Protein 4C6A (pdb70)

Radius of gyration: 14.86 Å; Cα contacts (8 Å, |Δi|>4): 269; chains: 1; bounding box: 38×37×28 Å

Organism: Dictyostelium discoideum (NCBI:txid44689)

CATH classification: 3.30.70.141

InterPro domains:
  IPR001564 Nucleoside diphosphate kinase [MF_00451] (8-143)
  IPR001564 Nucleoside diphosphate kinase [PR01243] (11-33)
  IPR001564 Nucleoside diphosphate kinase [PR01243] (55-74)
  IPR001564 Nucleoside diphosphate kinase [PR01243] (75-92)
  IPR001564 Nucleoside diphosphate kinase [PR01243] (96-112)
  IPR001564 Nucleoside diphosphate kinase [PR01243] (119-138)
  IPR023005 Nucleoside diphosphate kinase, active site [PS00469] (119-127)
  IPR034907 Nucleoside diphosphate kinase-like domain [PF00334] (9-142)
  IPR034907 Nucleoside diphosphate kinase-like domain [SM00562] (8-145)
  IPR036850 Nucleoside diphosphate kinase-like domain superfamily [G3DSA:3.30.70.141] (2-155)
  IPR036850 Nucleoside diphosphate kinase-like domain superfamily [SSF54919] (8-145)

Nearest PDB structures (foldseek):
  1ncl-assembly1_A  TM=9.979E-01  e=1.974E-28  Dictyostelium discoideum
  1mn7-assembly1_A  TM=1.001E+00  e=5.447E-28  Dictyostelium discoideum
  1hhq-assembly1_A  TM=9.996E-01  e=5.782E-28  Dictyostelium discoideum
  1hlw-assembly1_A  TM=9.973E-01  e=6.917E-28  Dictyostelium discoideum
  5u2i-assembly1_B  TM=9.710E-01  e=4.089E-23  Naegleria fowleri

Sequence (151 aa):
KKKVNKERTFLAVKPDGVARGLVGEIIARYEKKGFVLVGLKQLVPTKDDLAESHYAEHKERPFFGGLVSFITSGPVVAMVFEGKGVVASARLMIGVTNPLASAPGSIRGDFGVDVGRNIIGGSDSVESSANREIALWFKPEEELLTEVKKPNPNLYE

Structure (mmCIF, N/CA/C/O backbone):
data_4C6A
#
_entry.id   4C6A
#
_cell.length_a   71.700
_cell.length_b   71.700
_cell.length_c   106.780
_cell.angle_alpha   90.00
_cell.angle_beta   90.00
_cell.angle_gamma   120.00
#
_symmetry.space_group_name_H-M   'P 63 2 2'
#
loop_
_entity.id
_entity.type
_entity.pdbx_description
1 polymer 'NUCLEOSIDE DIPHOSPHATE KINASE, CYTOSOLIC'
2 non-polymer DI(HYDROXYETHYL)ETHER
3 water water
#
loop_
_atom_site.group_PDB
_atom_site.id
_atom_site.type_symbol
_atom_site.label_atom_id
_atom_site.label_alt_id
_atom_site.label_comp_id
_atom_site.label_asym_id
_atom_site.label_entity_id
_atom_site.label_seq_id
_atom_site.pdbx_PDB_ins_code
_atom_site.Cartn_x
_atom_site.Cartn_y
_atom_site.Cartn_z
_atom_site.occupancy
_atom_site.B_iso_or_equiv
_atom_site.auth_seq_id
_atom_site.auth_comp_id
_atom_site.auth_asym_id
_atom_site.auth_atom_id
_atom_site.pdbx_PDB_model_num
ATOM 1 N N . LYS A 1 4 ? -47.450 49.024 116.600 1.00 28.29 5 LYS A N 1
ATOM 2 C CA A LYS A 1 4 ? -46.231 48.433 116.087 0.85 25.15 5 LYS A CA 1
ATOM 3 C CA B LYS A 1 4 ? -46.152 48.484 116.205 0.05 25.15 5 LYS A CA 1
ATOM 4 C CA C LYS A 1 4 ? -46.193 48.458 116.175 0.10 25.15 5 LYS A CA 1
ATOM 5 C C . LYS A 1 4 ? -45.969 46.810 116.067 1.00 20.58 5 LYS A C 1
ATOM 6 O O . LYS A 1 4 ? -46.740 45.868 116.475 1.00 17.88 5 LYS A O 1
ATOM 22 N N . VAL A 1 5 ? -44.872 46.577 115.326 1.00 16.62 6 VAL A N 1
ATOM 23 C CA . VAL A 1 5 ? -44.516 45.197 114.974 1.00 16.48 6 VAL A CA 1
ATOM 24 C C . VAL A 1 5 ? -44.352 44.312 116.219 1.00 12.54 6 VAL A C 1
ATOM 25 O O . VAL A 1 5 ? -44.758 43.153 116.210 1.00 12.29 6 VAL A O 1
ATOM 29 N N . ASN A 1 6 ? -43.818 44.887 117.288 1.00 10.14 7 ASN A N 1
ATOM 30 C CA . ASN A 1 6 ? -43.557 44.126 118.502 1.00 9.55 7 ASN A CA 1
ATOM 31 C C . ASN A 1 6 ? -44.816 43.937 119.350 1.00 9.65 7 ASN A C 1
ATOM 32 O O . ASN A 1 6 ? -44.749 43.229 120.357 1.00 10.61 7 ASN A O 1
ATOM 37 N N . LYS A 1 7 ? -45.947 44.492 118.898 1.00 8.20 8 LYS A N 1
ATOM 38 C CA . LYS A 1 7 ? -47.200 44.369 119.621 1.00 8.48 8 LYS A CA 1
ATOM 39 C C . LYS A 1 7 ? -48.160 43.390 118.976 1.00 8.32 8 LYS A C 1
ATOM 40 O O . LYS A 1 7 ? -49.309 43.291 119.403 1.00 8.13 8 LYS A O 1
ATOM 46 N N . GLU A 1 8 ? -47.679 42.596 118.003 1.00 7.71 9 GLU A N 1
ATOM 47 C CA . GLU A 1 8 ? -48.523 41.551 117.424 1.00 6.93 9 GLU A CA 1
ATOM 48 C C . GLU A 1 8 ? -48.994 40.606 118.535 1.00 6.23 9 GLU A C 1
ATOM 49 O O . GLU A 1 8 ? -48.269 40.371 119.507 1.00 6.50 9 GLU A O 1
ATOM 55 N N . ARG A 1 9 ? -50.211 40.071 118.376 1.00 5.82 10 ARG A N 1
ATOM 56 C CA . ARG A 1 9 ? -50.798 39.156 119.346 1.00 5.76 10 ARG A CA 1
ATOM 57 C C . ARG A 1 9 ? -51.320 37.924 118.662 1.00 6.12 10 ARG A C 1
ATOM 58 O O . ARG A 1 9 ? -51.758 37.956 117.508 1.00 7.15 10 ARG A O 1
ATOM 66 N N . THR A 1 10 ? -51.313 36.813 119.392 1.00 6.17 11 THR A N 1
ATOM 67 C CA . THR A 1 10 ? -51.892 35.561 118.929 1.00 5.80 11 THR A CA 1
ATOM 68 C C . THR A 1 10 ? -52.771 34.946 120.008 1.00 6.19 11 THR A C 1
ATOM 69 O O . THR A 1 10 ? -52.555 35.201 121.208 1.00 6.42 11 THR A O 1
ATOM 73 N N . PHE A 1 11 ? -53.743 34.124 119.586 1.00 5.83 12 PHE A N 1
ATOM 74 C CA . PHE A 1 11 ? -54.580 33.388 120.495 1.00 5.75 12 PHE A CA 1
ATOM 75 C C . PHE A 1 11 ? -54.093 31.936 120.549 1.00 6.40 12 PHE A C 1
ATOM 76 O O . PHE A 1 11 ? -53.942 31.279 119.495 1.00 6.97 12 PHE A O 1
ATOM 84 N N . LEU A 1 12 ? -53.933 31.422 121.751 1.00 5.92 13 LEU A N 1
ATOM 85 C CA . LEU A 1 12 ? -53.550 30.037 121.975 1.00 5.78 13 LEU A CA 1
ATOM 86 C C . LEU A 1 12 ? -54.530 29.415 122.928 1.00 7.11 13 LEU A C 1
ATOM 87 O O . LEU A 1 12 ? -54.855 30.001 123.978 1.00 8.06 13 LEU A O 1
ATOM 92 N N . ALA A 1 13 ? -54.959 28.185 122.633 1.00 7.07 14 ALA A N 1
ATOM 93 C CA . ALA A 1 13 ? -55.826 27.436 123.524 1.00 8.07 14 ALA A CA 1
ATOM 94 C C . ALA A 1 13 ? -55.188 26.120 123.902 1.00 7.20 14 ALA A C 1
ATOM 95 O O . ALA A 1 13 ? -54.891 25.307 122.998 1.00 7.97 14 ALA A O 1
ATOM 97 N N . VAL A 1 14 ? -54.934 25.901 125.194 1.00 6.57 15 VAL A N 1
ATOM 98 C CA . VAL A 1 14 ? -54.560 24.575 125.666 1.00 6.16 15 VAL A CA 1
ATOM 99 C C . VAL A 1 14 ? -55.870 23.821 125.727 1.00 6.39 15 VAL A C 1
ATOM 100 O O . VAL A 1 14 ? -56.771 24.175 126.521 1.00 6.83 15 VAL A O 1
ATOM 104 N N . LYS A 1 15 ? -56.006 22.830 124.867 1.00 6.72 16 LYS A N 1
ATOM 105 C CA . LYS A 1 15 ? -57.224 22.071 124.709 1.00 6.93 16 LYS A CA 1
ATOM 106 C C . LYS A 1 15 ? -57.464 21.117 125.865 1.00 6.83 16 LYS A C 1
ATOM 107 O O . LYS A 1 15 ? -56.602 20.926 126.713 1.00 6.35 16 LYS A O 1
ATOM 113 N N . PRO A 1 16 ? -58.656 20.496 125.941 1.00 6.59 17 PRO A N 1
ATOM 114 C CA . PRO A 1 16 ? -58.943 19.718 127.161 1.00 6.46 17 PRO A CA 1
ATOM 115 C C . PRO A 1 16 ? -57.957 18.608 127.450 1.00 6.95 17 PRO A C 1
ATOM 116 O O . PRO A 1 16 ? -57.736 18.283 128.601 1.00 6.94 17 PRO A O 1
ATOM 120 N N . ASP A 1 17 ? -57.354 18.027 126.398 1.00 6.35 18 ASP A N 1
ATOM 121 C CA . ASP A 1 17 ? -56.328 17.012 126.611 1.00 6.65 18 ASP A CA 1
ATOM 122 C C . ASP A 1 17 ? -55.080 17.607 127.232 1.00 6.78 18 ASP A C 1
ATOM 123 O O . ASP A 1 17 ? -54.508 16.998 128.146 1.00 7.82 18 ASP A O 1
ATOM 128 N N . GLY A 1 18 ? -54.647 18.788 126.781 1.00 6.27 19 GLY A N 1
ATOM 129 C CA . GLY A 1 18 ? -53.472 19.424 127.385 1.00 7.29 19 GLY A CA 1
ATOM 130 C C . GLY A 1 18 ? -53.707 19.770 128.838 1.00 6.90 19 GLY A C 1
ATOM 131 O O . GLY A 1 18 ? -52.816 19.615 129.670 1.00 7.41 19 GLY A O 1
ATOM 132 N N . VAL A 1 19 ? -54.919 20.239 129.158 1.00 6.22 20 VAL A N 1
ATOM 133 C CA . VAL A 1 19 ? -55.247 20.572 130.534 1.00 6.14 20 VAL A CA 1
ATOM 134 C C . VAL A 1 19 ? -55.291 19.298 131.381 1.00 7.27 20 VAL A C 1
ATOM 135 O O . VAL A 1 19 ? -54.703 19.243 132.473 1.00 7.53 20 VAL A O 1
ATOM 139 N N . ALA A 1 20 ? -55.984 18.251 130.893 1.00 6.76 21 ALA A N 1
ATOM 140 C CA . ALA A 1 20 ? -56.118 17.020 131.670 1.00 7.31 21 ALA A CA 1
ATOM 141 C C . ALA A 1 20 ? -54.769 16.354 131.922 1.00 8.88 21 ALA A C 1
ATOM 142 O O . ALA A 1 20 ? -54.610 15.676 132.956 1.00 9.83 21 ALA A O 1
ATOM 144 N N . ARG A 1 21 ? -53.840 16.492 130.990 1.00 7.21 22 ARG A N 1
ATOM 145 C CA . ARG A 1 21 ? -52.514 15.893 131.113 1.00 7.98 22 ARG A CA 1
ATOM 146 C C . ARG A 1 21 ? -51.579 16.761 131.960 1.00 8.68 22 ARG A C 1
ATOM 147 O O . ARG A 1 21 ? -50.413 16.373 132.112 1.00 11.10 22 ARG A O 1
ATOM 155 N N . GLY A 1 22 ? -52.030 17.887 132.486 1.00 7.00 23 GLY A N 1
ATOM 156 C CA . GLY A 1 22 ? -51.162 18.696 133.335 1.00 7.87 23 GLY A CA 1
ATOM 157 C C . GLY A 1 22 ? -50.030 19.355 132.582 1.00 8.20 23 GLY A C 1
ATOM 158 O O . GLY A 1 22 ? -48.910 19.494 133.112 1.00 9.39 23 GLY A O 1
ATOM 159 N N . LEU A 1 23 ? -50.311 19.870 131.382 1.00 6.49 24 LEU A N 1
ATOM 160 C CA . LEU A 1 23 ? -49.312 20.521 130.529 1.00 6.57 24 LEU A CA 1
ATOM 161 C C . LEU A 1 23 ? -49.442 22.030 130.478 1.00 6.08 24 LEU A C 1
ATOM 162 O O . LEU A 1 23 ? -48.700 22.680 129.719 1.00 6.90 24 LEU A O 1
ATOM 167 N N . VAL A 1 24 ? -50.376 22.618 131.259 1.00 6.15 25 VAL A N 1
ATOM 168 C CA . VAL A 1 24 ? -50.574 24.056 131.143 1.00 5.77 25 VAL A CA 1
ATOM 169 C C . VAL A 1 24 ? -49.320 24.843 131.507 1.00 5.58 25 VAL A C 1
ATOM 170 O O . VAL A 1 24 ? -48.921 25.761 130.765 1.00 6.26 25 VAL A O 1
ATOM 174 N N . GLY A 1 25 ? -48.729 24.542 132.646 1.00 5.88 26 GLY A N 1
ATOM 175 C CA . GLY A 1 25 ? -47.565 25.278 133.086 1.00 5.96 26 GLY A CA 1
ATOM 176 C C . GLY A 1 25 ? -46.390 25.099 132.153 1.00 6.21 26 GLY A C 1
ATOM 177 O O . GLY A 1 25 ? -45.679 26.065 131.827 1.00 6.45 26 GLY A O 1
ATOM 178 N N . GLU A 1 26 ? -46.132 23.867 131.714 1.00 6.29 27 GLU A N 1
ATOM 179 C CA . GLU A 1 26 ? -45.077 23.601 130.747 1.00 6.71 27 GLU A CA 1
ATOM 180 C C . GLU A 1 26 ? -45.227 24.476 129.511 1.00 6.48 27 GLU A C 1
ATOM 181 O O . GLU A 1 26 ? -44.240 25.049 129.007 1.00 6.92 27 GLU A O 1
ATOM 187 N N . ILE A 1 27 ? -46.443 24.549 129.003 1.00 5.49 28 ILE A N 1
ATOM 188 C CA . ILE A 1 27 ? -46.704 25.331 127.804 1.00 6.00 28 ILE A CA 1
ATOM 189 C C . ILE A 1 27 ? -46.507 26.819 128.054 1.00 6.33 28 ILE A C 1
ATOM 190 O O . ILE A 1 27 ? -45.824 27.500 127.272 1.00 6.56 28 ILE A O 1
ATOM 195 N N . ILE A 1 28 ? -47.114 27.344 129.114 1.00 5.62 29 ILE A N 1
ATOM 196 C CA . ILE A 1 28 ? -46.946 28.776 129.403 1.00 5.83 29 ILE A CA 1
ATOM 197 C C . ILE A 1 28 ? -45.481 29.121 129.560 1.00 6.21 29 ILE A C 1
ATOM 198 O O . ILE A 1 28 ? -45.023 30.157 129.040 1.00 6.49 29 ILE A O 1
ATOM 203 N N . ALA A 1 29 ? -44.725 28.266 130.246 1.00 5.58 30 ALA A N 1
ATOM 204 C CA . ALA A 1 29 ? -43.312 28.510 130.460 1.00 5.88 30 ALA A CA 1
ATOM 205 C C . ALA A 1 29 ? -42.538 28.574 129.157 1.00 5.99 30 ALA A C 1
ATOM 206 O O . ALA A 1 29 ? -41.623 29.386 129.011 1.00 6.22 30 ALA A O 1
ATOM 208 N N . ARG A 1 30 ? -42.887 27.739 128.174 1.00 5.51 31 ARG A N 1
ATOM 209 C CA . ARG A 1 30 ? -42.197 27.822 126.886 1.00 5.46 31 ARG A CA 1
ATOM 210 C C . ARG A 1 30 ? -42.374 29.201 126.266 1.00 5.68 31 ARG A C 1
ATOM 211 O O . ARG A 1 30 ? -41.431 29.765 125.713 1.00 6.12 31 ARG A O 1
ATOM 219 N N . TYR A 1 31 ? -43.605 29.720 126.301 1.00 5.95 32 TYR A N 1
ATOM 220 C CA . TYR A 1 31 ? -43.859 31.037 125.713 1.00 5.98 32 TYR A CA 1
ATOM 221 C C . TYR A 1 31 ? -43.246 32.173 126.512 1.00 6.61 32 TYR A C 1
ATOM 222 O O . TYR A 1 31 ? -42.749 33.142 125.925 1.00 6.50 32 TYR A O 1
ATOM 231 N N . GLU A 1 32 ? -43.227 32.043 127.861 1.00 5.97 33 GLU A N 1
ATOM 232 C CA . GLU A 1 32 ? -42.558 33.054 128.670 1.00 6.28 33 GLU A CA 1
ATOM 233 C C . GLU A 1 32 ? -41.048 33.061 128.401 1.00 6.21 33 GLU A C 1
ATOM 234 O O . GLU A 1 32 ? -40.428 34.134 128.286 1.00 6.26 33 GLU A O 1
ATOM 240 N N . LYS A 1 33 ? -40.432 31.887 128.323 1.00 6.01 34 LYS A N 1
ATOM 241 C CA . LYS A 1 33 ? -38.981 31.799 128.120 1.00 6.20 34 LYS A CA 1
ATOM 242 C C . LYS A 1 33 ? -38.580 32.378 126.776 1.00 6.42 34 LYS A C 1
ATOM 243 O O . LYS A 1 33 ? -37.492 32.937 126.654 1.00 6.83 34 LYS A O 1
ATOM 249 N N . LYS A 1 34 ? -39.451 32.245 125.788 1.00 5.69 35 LYS A N 1
ATOM 250 C CA . LYS A 1 34 ? -39.215 32.767 124.443 1.00 5.75 35 LYS A CA 1
ATOM 251 C C . LYS A 1 34 ? -39.181 34.287 124.420 1.00 6.48 35 LYS A C 1
ATOM 252 O O . LYS A 1 34 ? -38.579 34.868 123.507 1.00 7.56 35 LYS A O 1
ATOM 258 N N . GLY A 1 35 ? -39.847 34.925 125.377 1.00 6.28 36 GLY A N 1
ATOM 259 C CA . GLY A 1 35 ? -39.914 36.369 125.411 1.00 6.76 36 GLY A CA 1
ATOM 260 C C . GLY A 1 35 ? -41.273 36.931 125.064 1.00 8.05 36 GLY A C 1
ATOM 261 O O . GLY A 1 35 ? -41.443 38.161 125.065 1.00 9.68 36 GLY A O 1
ATOM 262 N N . PHE A 1 36 ? -42.264 36.076 124.817 1.00 6.61 37 PHE A N 1
ATOM 263 C CA . PHE A 1 36 ? -43.616 36.564 124.555 1.00 6.64 37 PHE A CA 1
ATOM 264 C C . PHE A 1 36 ? -44.302 36.882 125.884 1.00 7.68 37 PHE A C 1
ATOM 265 O O . PHE A 1 36 ? -44.038 36.251 126.918 1.00 7.65 37 PHE A O 1
ATOM 273 N N . VAL A 1 37 ? -45.155 37.901 125.865 1.00 7.30 38 VAL A N 1
ATOM 274 C CA . VAL A 1 37 ? -45.801 38.390 127.076 1.00 7.06 38 VAL A CA 1
ATOM 275 C C . VAL A 1 37 ? -47.264 37.979 127.130 1.00 7.30 38 VAL A C 1
ATOM 276 O O . VAL A 1 37 ? -47.990 38.161 126.147 1.00 6.40 38 VAL A O 1
ATOM 280 N N . LEU A 1 38 ? -47.699 37.438 128.261 1.00 6.82 39 LEU A N 1
ATOM 281 C CA . LEU A 1 38 ? -49.075 37.067 128.428 1.00 6.78 39 LEU A CA 1
ATOM 282 C C . LEU A 1 38 ? -49.929 38.296 128.592 1.00 6.55 39 LEU A C 1
ATOM 283 O O . LEU A 1 38 ? -49.704 39.103 129.52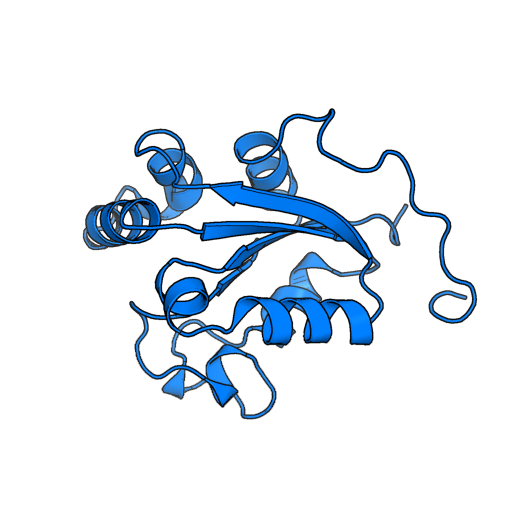9 1.00 7.09 39 LEU A O 1
ATOM 288 N N . VAL A 1 39 ? -50.882 38.494 127.685 1.00 6.25 40 VAL A N 1
ATOM 289 C CA . VAL A 1 39 ? -51.764 39.655 127.796 1.00 6.49 40 VAL A CA 1
ATOM 290 C C . VAL A 1 39 ? -53.211 39.269 128.080 1.00 6.47 40 VAL A C 1
ATOM 291 O O . VAL A 1 39 ? -54.031 40.149 128.358 1.00 7.66 40 VAL A O 1
ATOM 295 N N . GLY A 1 40 ? -53.527 37.986 128.099 1.00 6.23 41 GLY A N 1
ATOM 296 C CA . GLY A 1 40 ? -54.846 37.505 128.489 1.00 6.37 41 GLY A CA 1
ATOM 297 C C . GLY A 1 40 ? -54.709 36.064 128.902 1.00 6.59 41 GLY A C 1
ATOM 298 O O . GLY A 1 40 ? -53.931 35.313 128.298 1.00 6.21 41 GLY A O 1
ATOM 299 N N . LEU A 1 41 ? -55.439 35.677 129.952 1.00 6.01 42 LEU A N 1
ATOM 300 C CA . LEU A 1 41 ? -55.377 34.288 130.405 1.00 6.63 42 LEU A CA 1
ATOM 301 C C . LEU A 1 41 ? -56.607 33.955 131.179 1.00 6.92 42 LEU A C 1
ATOM 302 O O . LEU A 1 41 ? -56.985 34.685 132.107 1.00 7.52 42 LEU A O 1
ATOM 307 N N . LYS A 1 42 ? -57.218 32.784 130.892 1.00 6.71 43 LYS A N 1
ATOM 308 C CA . LYS A 1 42 ? -58.305 32.284 131.729 1.00 7.05 43 LYS A CA 1
ATOM 309 C C . LYS A 1 42 ? -58.542 30.824 131.484 1.00 7.00 43 LYS A C 1
ATOM 310 O O . LYS A 1 42 ? -58.238 30.318 130.392 1.00 9.13 43 LYS A O 1
ATOM 316 N N . GLN A 1 43 ? -59.080 30.122 132.465 1.00 6.75 44 GLN A N 1
ATOM 317 C CA . GLN A 1 43 ? -59.589 28.781 132.265 1.00 6.34 44 GLN A CA 1
ATOM 318 C C . GLN A 1 43 ? -61.104 28.884 132.158 1.00 6.57 44 GLN A C 1
ATOM 319 O O . GLN A 1 43 ? -61.733 29.599 132.931 1.00 6.90 44 GLN A O 1
ATOM 325 N N . LEU A 1 44 ? -61.694 28.142 131.226 1.00 6.53 45 LEU A N 1
ATOM 326 C CA . LEU A 1 44 ? -63.152 28.097 131.057 1.00 7.36 45 LEU A CA 1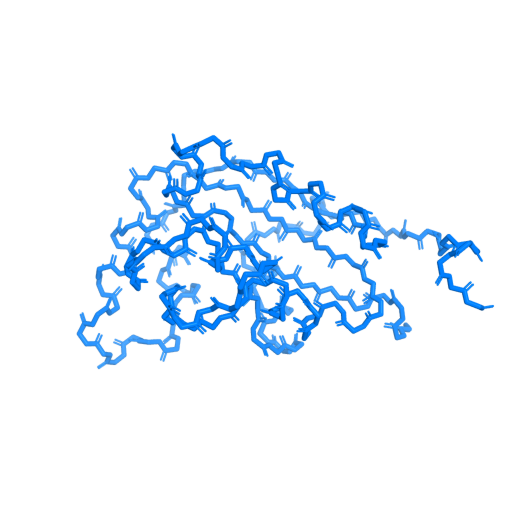
ATOM 327 C C . LEU A 1 44 ? -63.522 26.789 130.417 1.00 7.06 45 LEU A C 1
ATOM 328 O O . LEU A 1 44 ? -62.655 26.104 129.848 1.00 8.34 45 LEU A O 1
ATOM 333 N N . VAL A 1 45 ? -64.809 26.465 130.414 1.00 7.61 46 VAL A N 1
ATOM 334 C CA . VAL A 1 45 ? -65.344 25.360 129.632 1.00 7.39 46 VAL A CA 1
ATOM 335 C C . VAL A 1 45 ? -66.074 26.027 128.475 1.00 8.48 46 VAL A C 1
ATOM 336 O O . VAL A 1 45 ? -67.129 26.628 128.705 1.00 8.77 46 VAL A O 1
ATOM 340 N N . PRO A 1 46 ? -65.526 25.990 127.255 1.00 7.75 47 PRO A N 1
ATOM 341 C CA . PRO A 1 46 ? -66.171 26.710 126.148 1.00 7.88 47 PRO A CA 1
ATOM 342 C C . PRO A 1 46 ? -67.584 26.243 125.870 1.00 8.51 47 PRO A C 1
ATOM 343 O O . PRO A 1 46 ? -67.892 25.066 125.991 1.00 7.89 47 PRO A O 1
ATOM 347 N N . THR A 1 47 ? -68.420 27.175 125.435 1.00 8.12 48 THR A N 1
ATOM 348 C CA . THR A 1 47 ? -69.772 26.864 125.000 1.00 7.86 48 THR A CA 1
ATOM 349 C C . THR A 1 47 ? -69.717 26.374 123.567 1.00 8.49 48 THR A C 1
ATOM 350 O O . THR A 1 47 ? -68.782 26.678 122.797 1.00 9.37 48 THR A O 1
ATOM 354 N N . LYS A 1 48 ? -70.783 25.665 123.171 1.00 8.87 49 LYS A N 1
ATOM 355 C CA . LYS A 1 48 ? -70.889 25.165 121.817 1.00 9.09 49 LYS A CA 1
ATOM 356 C C . LYS A 1 48 ? -70.884 26.313 120.808 1.00 10.33 49 LYS A C 1
ATOM 357 O O . LYS A 1 48 ? -70.226 26.201 119.765 1.00 10.24 49 LYS A O 1
ATOM 363 N N . ASP A 1 49 ? -71.590 27.356 121.165 1.00 10.19 50 ASP A N 1
ATOM 364 C CA A ASP A 1 49 ? -71.589 28.605 120.270 0.70 11.77 50 ASP A CA 1
ATOM 365 C CA B ASP A 1 49 ? -71.570 28.539 120.333 0.30 11.77 50 ASP A CA 1
ATOM 366 C C . ASP A 1 49 ? -70.124 29.233 119.928 1.00 11.51 50 ASP A C 1
ATOM 367 O O . ASP A 1 49 ? -69.662 29.442 118.789 1.00 11.78 50 ASP A O 1
ATOM 376 N N . LEU A 1 50 ? -69.403 29.304 121.080 1.00 9.40 51 LEU A N 1
ATOM 377 C CA . LEU A 1 50 ? -68.044 29.795 120.944 1.00 9.10 51 LEU A CA 1
ATOM 378 C C . LEU A 1 50 ? -67.218 28.802 120.100 1.00 8.65 51 LEU A C 1
ATOM 379 O O . LEU A 1 50 ? -66.481 29.220 119.199 1.00 9.17 51 LEU A O 1
ATOM 384 N N . ALA A 1 51 ? -67.305 27.502 120.413 1.00 7.69 52 ALA A N 1
ATOM 385 C CA . ALA A 1 51 ? -66.515 26.494 119.731 1.00 7.84 52 ALA A CA 1
ATOM 386 C C . ALA A 1 51 ? -66.801 26.458 118.237 1.00 8.49 52 ALA A C 1
ATOM 387 O O . ALA A 1 51 ? -65.869 26.305 117.419 1.00 9.01 52 ALA A O 1
ATOM 389 N N . GLU A 1 52 ? -68.093 26.564 117.872 1.00 8.38 53 GLU A N 1
ATOM 390 C CA . GLU A 1 52 ? -68.460 26.545 116.470 1.00 8.93 53 GLU A CA 1
ATOM 391 C C . GLU A 1 52 ? -67.899 27.729 115.729 1.00 9.75 53 GLU A C 1
ATOM 392 O O . GLU A 1 52 ? -67.466 27.587 114.584 1.00 10.41 53 GLU A O 1
ATOM 398 N N . SER A 1 53 ? -67.906 28.902 116.362 1.00 8.92 54 SER A N 1
ATOM 399 C CA . SER A 1 53 ? -67.297 30.068 115.736 1.00 9.03 54 SER A CA 1
ATOM 400 C C . SER A 1 53 ? -65.766 29.928 115.660 1.00 9.69 54 SER A C 1
ATOM 401 O O . SER A 1 53 ? -65.161 30.251 114.625 1.00 9.53 54 SER A O 1
ATOM 404 N N . HIS A 1 54 ? -65.149 29.400 116.713 1.00 8.26 55 HIS A N 1
ATOM 405 C CA . HIS A 1 54 ? -63.714 29.214 116.724 1.00 8.07 55 HIS A CA 1
ATOM 406 C C . HIS A 1 54 ? -63.290 28.350 115.543 1.00 9.65 55 HIS A C 1
ATOM 407 O O . HIS A 1 54 ? -62.296 28.653 114.861 1.00 9.56 55 HIS A O 1
ATOM 414 N N . TYR A 1 55 ? -64.002 27.247 115.324 1.00 8.71 56 TYR A N 1
ATOM 415 C CA . TYR A 1 55 ? -63.635 26.293 114.287 1.00 7.86 56 TYR A CA 1
ATOM 416 C C . TYR A 1 55 ? -64.366 26.492 112.961 1.00 8.73 56 TYR A C 1
ATOM 417 O O . TYR A 1 55 ? -64.397 25.581 112.132 1.00 9.38 56 TYR A O 1
ATOM 426 N N . ALA A 1 56 ? -64.913 27.693 112.729 1.00 9.20 57 ALA A N 1
ATOM 427 C CA . ALA A 1 56 ? -65.701 27.960 111.522 1.00 10.53 57 ALA A CA 1
ATOM 428 C C . ALA A 1 56 ? -65.048 27.579 110.213 1.00 11.70 57 ALA A C 1
ATOM 429 O O . ALA A 1 56 ? -65.765 27.150 109.287 1.00 11.00 57 ALA A O 1
ATOM 431 N N . GLU A 1 57 ? -63.736 27.668 110.102 1.00 11.02 58 GLU A N 1
ATOM 432 C CA . GLU A 1 57 ? -63.063 27.293 108.847 1.00 12.09 58 GLU A CA 1
ATOM 433 C C . GLU A 1 57 ? -63.286 25.846 108.454 1.00 14.28 58 GLU A C 1
ATOM 434 O O . GLU A 1 57 ? -63.156 25.533 107.271 1.00 12.63 58 GLU A O 1
ATOM 440 N N . HIS A 1 58 ? -63.614 24.966 109.403 1.00 10.94 59 HIS A N 1
ATOM 441 C CA . HIS A 1 58 ? -63.772 23.550 109.136 1.00 10.94 59 HIS A CA 1
ATOM 442 C C . HIS A 1 58 ? -65.220 23.154 109.035 1.00 10.75 59 HIS A C 1
ATOM 443 O O . HIS A 1 58 ? -65.505 21.965 108.949 1.00 11.49 59 HIS A O 1
ATOM 450 N N . LYS A 1 59 ? -66.163 24.122 109.069 1.00 9.62 60 LYS A N 1
ATOM 451 C CA . LYS A 1 59 ? -67.563 23.777 109.264 1.00 10.56 60 LYS A CA 1
ATOM 452 C C . LYS A 1 59 ? -68.173 22.935 108.153 1.00 11.29 60 LYS A C 1
ATOM 453 O O . LYS A 1 59 ? -69.212 22.305 108.364 1.00 12.75 60 LYS A O 1
ATOM 459 N N . GLU A 1 60 ? -67.583 22.939 106.950 1.00 10.40 61 GLU A N 1
ATOM 460 C CA . GLU A 1 60 ? -68.096 22.119 105.853 1.00 11.06 61 GLU A CA 1
ATOM 461 C C . GLU A 1 60 ? -67.563 20.697 105.875 1.00 13.90 61 GLU A C 1
ATOM 462 O O . GLU A 1 60 ? -67.949 19.903 105.025 1.00 14.83 61 GLU A O 1
ATOM 468 N N . ARG A 1 61 ? -66.662 20.373 106.811 1.00 12.75 62 ARG A N 1
ATOM 469 C CA . ARG A 1 61 ? -66.034 19.063 106.848 1.00 12.46 62 ARG A CA 1
ATOM 470 C C . ARG A 1 61 ? -66.595 18.181 107.938 1.00 15.41 62 ARG A C 1
ATOM 471 O O . ARG A 1 61 ? -66.920 18.686 109.015 1.00 14.28 62 ARG A O 1
ATOM 479 N N . PRO A 1 62 ? -66.621 16.851 107.735 1.00 15.06 63 PRO A N 1
ATOM 480 C CA . PRO A 1 62 ? -67.189 15.962 108.763 1.00 15.60 63 PRO A CA 1
ATOM 481 C C . PRO A 1 62 ? -66.499 16.004 110.113 1.00 19.13 63 PRO A C 1
ATOM 482 O O . PRO A 1 62 ? -67.194 15.790 111.107 1.00 22.90 63 PRO A O 1
ATOM 486 N N . PHE A 1 63 ? -65.203 16.317 110.170 1.00 14.64 64 PHE A N 1
ATOM 487 C CA . PHE A 1 63 ? -64.508 16.326 111.459 1.00 14.97 64 PHE A CA 1
ATOM 488 C C . PHE A 1 63 ? -64.833 17.547 112.328 1.00 16.22 64 PHE A C 1
ATOM 489 O O . PHE A 1 63 ? -64.413 17.590 113.502 1.00 14.47 64 PHE A O 1
ATOM 497 N N . PHE A 1 64 ? -65.554 18.552 111.783 1.00 13.81 65 PHE A N 1
ATOM 498 C CA . PHE A 1 64 ? -65.923 19.742 112.545 1.00 12.23 65 PHE A CA 1
ATOM 499 C C . PHE A 1 64 ? -66.673 19.374 113.832 1.00 13.09 65 PHE A C 1
ATOM 500 O O . PHE A 1 64 ? -66.350 19.916 114.892 1.00 10.67 65 PHE A O 1
ATOM 508 N N . GLY A 1 65 ? -67.671 18.506 113.746 1.00 12.58 66 GLY A N 1
ATOM 509 C CA . GLY A 1 65 ? -68.485 18.138 114.894 1.00 13.17 66 GLY A CA 1
ATOM 510 C C . GLY A 1 65 ? -67.659 17.587 116.046 1.00 12.67 66 GLY A C 1
ATOM 511 O O . GLY A 1 65 ? -67.903 17.937 117.206 1.00 11.52 66 GLY A O 1
ATOM 512 N N . GLY A 1 66 ? -66.656 16.784 115.718 1.00 12.45 67 GLY A N 1
ATOM 513 C CA . GLY A 1 66 ? -65.761 16.194 116.709 1.00 11.92 67 GLY A CA 1
ATOM 514 C C . GLY A 1 66 ? -64.868 17.243 117.340 1.00 13.85 67 GLY A C 1
ATOM 515 O O . GLY A 1 66 ? -64.616 17.191 118.552 1.00 12.43 67 GLY A O 1
ATOM 516 N N . LEU A 1 67 ? -64.371 18.210 116.559 1.00 11.48 68 LEU A N 1
ATOM 517 C CA . LEU A 1 67 ? -63.546 19.286 117.129 1.00 10.87 68 LEU A CA 1
ATOM 518 C C . LEU A 1 67 ? -64.354 20.076 118.141 1.00 11.12 68 LEU A C 1
ATOM 519 O O . LEU A 1 67 ? -63.837 20.399 119.218 1.00 9.74 68 LEU A O 1
ATOM 524 N N . VAL A 1 68 ? -65.595 20.416 117.773 1.00 9.37 69 VAL A N 1
ATOM 525 C CA . VAL A 1 68 ? -66.475 21.163 118.641 1.00 9.12 69 VAL A CA 1
ATOM 526 C C . VAL A 1 68 ? -66.833 20.370 119.896 1.00 10.40 69 VAL A C 1
ATOM 527 O O . VAL A 1 68 ? -66.787 20.920 121.013 1.00 9.77 69 VAL A O 1
ATOM 531 N N . SER A 1 69 ? -67.201 19.096 119.742 1.00 9.24 70 SER A N 1
ATOM 532 C CA . SER A 1 69 ? -67.534 18.282 120.899 1.00 9.72 70 SER A CA 1
ATOM 533 C C . SER A 1 69 ? -66.324 18.180 121.813 1.00 9.75 70 SER A C 1
ATOM 534 O O . SER A 1 69 ? -66.483 18.267 123.043 1.00 10.30 70 SER A O 1
ATOM 537 N N . PHE A 1 70 ? -65.136 17.989 121.246 1.00 9.39 71 PHE A N 1
ATOM 538 C CA . PHE A 1 70 ? -63.982 17.821 122.105 1.00 8.88 71 PHE A CA 1
ATOM 539 C C . PHE A 1 70 ? -63.597 19.082 122.863 1.00 9.30 71 PHE A C 1
ATOM 540 O O . PHE A 1 70 ? -63.340 19.025 124.071 1.00 9.44 71 PHE A O 1
ATOM 548 N N . ILE A 1 71 ? -63.578 20.243 122.200 1.00 8.78 72 ILE A N 1
ATOM 549 C CA . ILE A 1 71 ? -63.153 21.458 122.883 1.00 8.23 72 ILE A CA 1
ATOM 550 C C . ILE A 1 71 ? -64.136 21.889 123.954 1.00 9.33 72 ILE A C 1
ATOM 551 O O . ILE A 1 71 ? -63.735 22.594 124.891 1.00 9.98 72 ILE A O 1
ATOM 556 N N . THR A 1 72 ? -65.401 21.453 123.855 1.00 8.69 73 THR A N 1
ATOM 557 C CA . THR A 1 72 ? -66.393 21.763 124.873 1.00 9.22 73 THR A CA 1
ATOM 558 C C . THR A 1 72 ? -66.520 20.661 125.925 1.00 10.37 73 THR A C 1
ATOM 559 O O . THR A 1 72 ? -67.357 20.799 126.821 1.00 12.24 73 THR A O 1
ATOM 563 N N . SER A 1 73 ? -65.683 19.628 125.866 1.00 9.91 74 SER A N 1
ATOM 564 C CA . SER A 1 73 ? -65.811 18.471 126.753 1.00 10.24 74 SER A CA 1
ATOM 565 C C . SER A 1 73 ? -65.144 18.639 128.115 1.00 11.28 74 SER A C 1
ATOM 566 O O . SER A 1 73 ? -65.310 17.778 128.993 1.00 12.46 74 SER A O 1
ATOM 569 N N . GLY A 1 74 ? -64.397 19.717 128.319 1.00 9.34 75 GLY A N 1
ATOM 570 C CA . GLY A 1 74 ? -63.737 19.945 129.600 1.00 8.76 75 GLY A CA 1
ATOM 571 C C . GLY A 1 74 ? -63.056 21.293 129.574 1.00 8.26 75 GLY A C 1
ATOM 572 O O . GLY A 1 74 ? -63.186 22.032 128.593 1.00 8.55 75 GLY A O 1
ATOM 573 N N . PRO A 1 75 ? -62.319 21.589 130.643 1.00 7.53 76 PRO A N 1
ATOM 574 C C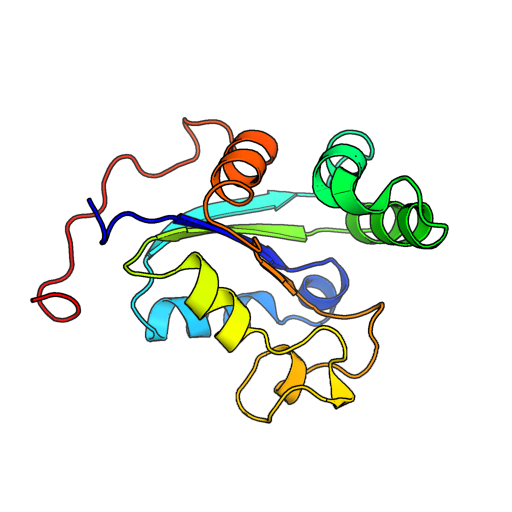A . PRO A 1 75 ? -61.667 22.899 130.741 1.00 7.66 76 PRO A CA 1
ATOM 575 C C . PRO A 1 75 ? -60.605 23.105 129.673 1.00 7.12 76 PRO A C 1
ATOM 576 O O . PRO A 1 75 ? -59.858 22.174 129.312 1.00 7.53 76 PRO A O 1
ATOM 580 N N . VAL A 1 76 ? -60.506 24.337 129.236 1.00 6.89 77 VAL A N 1
ATOM 581 C CA . VAL A 1 76 ? -59.530 24.844 128.302 1.00 6.68 77 VAL A CA 1
ATOM 582 C C . VAL A 1 76 ? -58.835 26.010 128.963 1.00 6.76 77 VAL A C 1
ATOM 583 O O . VAL A 1 76 ? -59.483 26.805 129.673 1.00 7.17 77 VAL A O 1
ATOM 587 N N . VAL A 1 77 ? -57.540 26.169 128.688 1.00 6.00 78 VAL A N 1
ATOM 588 C CA . VAL A 1 77 ? -56.832 27.375 129.131 1.00 6.08 78 VAL A CA 1
ATOM 589 C C . VAL A 1 77 ? -56.617 28.246 127.905 1.00 7.09 78 VAL A C 1
ATOM 590 O O . VAL A 1 77 ? -55.875 27.864 126.983 1.00 7.28 78 VAL A O 1
ATOM 594 N N . ALA A 1 78 ? -57.319 29.377 127.868 1.00 6.23 79 ALA A N 1
ATOM 595 C CA . ALA A 1 78 ? -57.300 30.342 126.769 1.00 6.07 79 ALA A CA 1
ATOM 596 C C . ALA A 1 78 ? -56.253 31.410 127.090 1.00 6.19 79 ALA A C 1
ATOM 597 O O . ALA A 1 78 ? -56.200 31.922 128.224 1.00 6.33 79 ALA A O 1
ATOM 5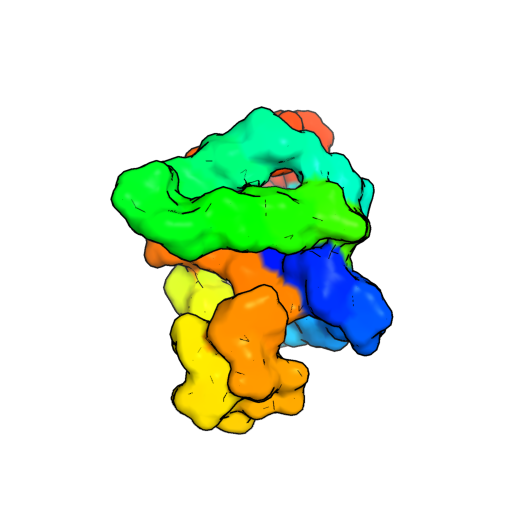99 N N . MET A 1 79 ? -55.428 31.762 126.105 1.00 5.58 80 MET A N 1
ATOM 600 C CA . MET A 1 79 ? -54.308 32.675 126.332 1.00 6.18 80 MET A CA 1
ATOM 601 C C . MET A 1 79 ? -54.091 33.592 125.160 1.00 6.29 80 MET A C 1
ATOM 602 O O . MET A 1 79 ? -54.346 33.214 124.011 1.00 7.14 80 MET A O 1
ATOM 607 N N . VAL A 1 80 ? -53.613 34.791 125.442 1.00 5.52 81 VAL A N 1
ATOM 608 C CA . VAL A 1 80 ? -53.182 35.706 124.378 1.00 4.94 81 VAL A CA 1
ATOM 609 C C . VAL A 1 80 ? -51.759 36.063 124.695 1.00 6.55 81 VAL A C 1
ATOM 610 O O . VAL A 1 80 ? -51.471 36.524 125.824 1.00 6.38 81 VAL A O 1
ATOM 614 N N . PHE A 1 81 ? -50.862 35.898 123.712 1.00 5.74 82 PHE A N 1
ATOM 615 C CA . PHE A 1 81 ? -49.454 36.266 123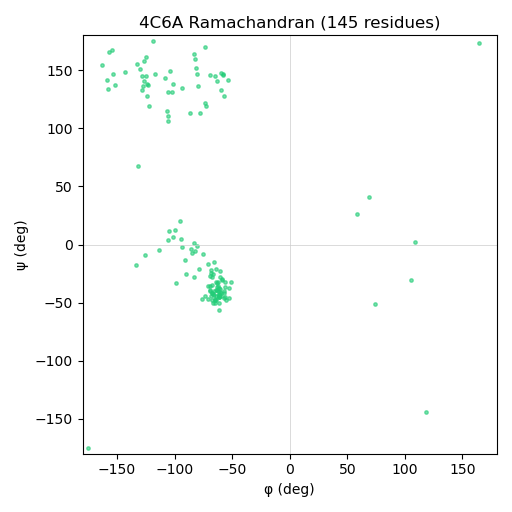.874 1.00 6.20 82 PHE A CA 1
ATOM 616 C C . PHE A 1 81 ? -49.099 37.374 122.899 1.00 6.52 82 PHE A C 1
ATOM 617 O O . PHE A 1 81 ? -49.617 37.386 121.768 1.00 6.93 82 PHE A O 1
ATOM 625 N N . GLU A 1 82 ? -48.190 38.260 123.311 1.00 6.30 83 GLU A N 1
ATOM 626 C CA . GLU A 1 82 ? -47.796 39.389 122.506 1.00 5.84 83 GLU A CA 1
ATOM 627 C C . GLU A 1 82 ? -46.295 39.423 122.270 1.00 5.79 83 GLU A C 1
ATOM 628 O O . GLU A 1 82 ? -45.498 39.177 123.187 1.00 6.62 83 GLU A O 1
ATOM 634 N N . GLY A 1 83 ? -45.924 39.744 121.061 1.00 6.03 84 GLY A N 1
ATOM 635 C CA . GLY A 1 83 ? -44.538 39.993 120.708 1.00 6.81 84 GLY A CA 1
ATOM 636 C C . GLY A 1 83 ? -44.310 39.965 119.221 1.00 6.11 84 GLY A C 1
ATOM 637 O O . GLY A 1 83 ? -45.206 39.641 118.442 1.00 6.63 84 GLY A O 1
ATOM 638 N N . LYS A 1 84 ? -43.098 40.318 118.812 1.00 6.78 85 LYS A N 1
ATOM 639 C CA . LYS A 1 84 ? -42.739 40.335 117.406 1.00 6.52 85 LYS A CA 1
ATOM 640 C C . LYS A 1 84 ? -42.956 38.948 116.782 1.00 6.41 85 LYS A C 1
ATOM 641 O O . LYS A 1 84 ? -42.454 37.940 117.287 1.00 7.02 85 LYS A O 1
ATOM 647 N N . GLY A 1 85 ? -43.694 38.900 115.679 1.00 6.12 86 GLY A N 1
ATOM 648 C CA . GLY A 1 85 ? -43.889 37.666 114.931 1.00 6.58 86 GLY A CA 1
ATOM 649 C C . GLY A 1 85 ? -44.505 36.557 115.749 1.00 6.87 86 GLY A C 1
ATOM 650 O O . GLY A 1 85 ? -44.326 35.390 115.411 1.00 6.84 86 GLY A O 1
ATOM 651 N N . VAL A 1 86 ? -45.269 36.887 116.795 1.00 6.13 87 VAL A N 1
ATOM 652 C CA . VAL A 1 86 ? -45.780 35.862 117.693 1.00 5.69 87 VAL A CA 1
ATOM 653 C C . VAL A 1 86 ? -46.718 34.887 117.003 1.00 6.04 87 VAL A C 1
ATOM 654 O O . VAL A 1 86 ? -46.753 33.711 117.393 1.00 6.54 87 VAL A O 1
ATOM 658 N N . VAL A 1 87 ? -47.499 35.313 116.006 1.00 5.69 88 VAL A N 1
ATOM 659 C CA . VAL A 1 87 ? -48.424 34.356 115.395 1.00 6.19 88 VAL A CA 1
ATOM 660 C C . VAL A 1 87 ? -47.663 33.196 114.760 1.00 6.54 88 VAL A C 1
ATOM 661 O O . VAL A 1 87 ? -47.920 32.021 115.069 1.00 7.00 88 VAL A O 1
ATOM 665 N N . ALA A 1 88 ? -46.737 33.493 113.840 1.00 6.25 89 ALA A N 1
ATOM 666 C CA . ALA A 1 88 ? -46.027 32.423 113.146 1.00 6.73 89 ALA A CA 1
ATOM 667 C C . ALA A 1 88 ? -45.084 31.676 114.104 1.00 6.56 89 ALA A C 1
ATOM 668 O O . ALA A 1 88 ? -44.926 30.451 114.012 1.00 7.00 89 ALA A O 1
ATOM 670 N N . SER A 1 89 ? -44.484 32.388 115.046 1.00 6.25 90 SER A N 1
ATOM 671 C CA . SER A 1 89 ? -43.542 31.759 115.980 1.00 5.71 90 SER A CA 1
ATOM 672 C C . SER A 1 89 ? -44.246 30.808 116.895 1.00 5.78 90 SER A C 1
ATOM 673 O O . SER A 1 89 ? -43.771 29.696 117.118 1.00 6.40 90 SER A O 1
ATOM 676 N N . ALA A 1 90 ? -45.418 31.195 117.394 1.00 6.00 91 ALA A N 1
ATOM 677 C CA . ALA A 1 90 ? -46.142 30.306 118.295 1.00 6.17 91 ALA A CA 1
ATOM 678 C C . ALA A 1 90 ? -46.520 29.018 117.578 1.00 6.90 91 ALA A C 1
ATOM 679 O O . ALA A 1 90 ? -46.541 27.959 118.211 1.00 7.32 91 ALA A O 1
ATOM 681 N N . ARG A 1 91 ? -46.852 29.089 116.289 1.00 7.03 92 ARG A N 1
ATOM 682 C CA . ARG A 1 91 ? -47.173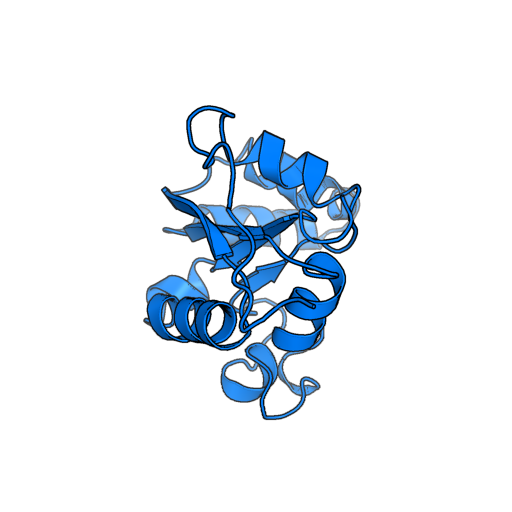 27.881 115.520 1.00 7.11 92 ARG A CA 1
ATOM 683 C C . ARG A 1 91 ? -45.935 26.994 115.367 1.00 7.22 92 ARG A C 1
ATOM 684 O O . ARG A 1 91 ? -46.028 25.754 115.462 1.00 7.28 92 ARG A O 1
ATOM 692 N N . LEU A 1 92 ? -44.785 27.600 115.090 1.00 6.51 93 LEU A N 1
ATOM 693 C CA . LEU A 1 92 ? -43.547 26.850 114.993 1.00 6.66 93 LEU A CA 1
ATOM 694 C C . LEU A 1 92 ? -43.246 26.148 116.317 1.00 6.84 93 LEU A C 1
ATOM 695 O O . LEU A 1 92 ? -42.810 24.981 116.345 1.00 7.85 93 LEU A O 1
ATOM 700 N N . MET A 1 93 ? -43.534 26.821 117.431 1.00 5.68 94 MET A N 1
ATOM 701 C CA . MET A 1 93 ? -43.301 26.236 118.743 1.00 5.43 94 MET A CA 1
ATOM 702 C C . MET A 1 93 ? -44.227 25.059 119.027 1.00 6.36 94 MET A C 1
ATOM 703 O O . MET A 1 93 ? -43.871 24.185 119.837 1.00 7.07 94 MET A O 1
ATOM 708 N N . ILE A 1 94 ? -45.415 25.051 118.427 1.00 6.45 95 ILE A N 1
ATOM 709 C CA . ILE A 1 94 ? -46.395 23.968 118.587 1.00 6.22 95 ILE A CA 1
ATOM 710 C C . ILE A 1 94 ? -45.981 22.754 117.778 1.00 7.05 95 ILE A C 1
ATOM 711 O O . ILE A 1 94 ? -46.101 21.625 118.277 1.00 6.61 95 ILE A O 1
ATOM 716 N N . GLY A 1 95 ? -45.600 22.956 116.529 1.00 6.25 96 GLY A N 1
ATOM 717 C CA . GLY A 1 95 ? -45.281 21.861 115.630 1.00 6.85 96 GLY A CA 1
ATOM 718 C C . GLY A 1 95 ? -46.191 21.840 114.435 1.00 8.58 96 GLY A C 1
ATOM 719 O O . GLY A 1 95 ? -46.504 22.916 113.908 1.00 11.53 96 GLY A O 1
ATOM 720 N N . VAL A 1 96 ? -46.572 20.674 113.919 1.00 6.99 97 VAL A N 1
ATOM 721 C CA . VAL A 1 96 ? -47.421 20.539 112.740 1.00 7.02 97 VAL A CA 1
ATOM 722 C C . VAL A 1 96 ? -48.687 19.808 113.132 1.00 6.97 97 VAL A C 1
ATOM 723 O O . VAL A 1 96 ? -48.816 19.308 114.241 1.00 7.44 97 VAL A O 1
ATOM 727 N N . THR A 1 97 ? -49.629 19.678 112.183 1.00 7.73 98 THR A N 1
ATOM 728 C CA . THR A 1 97 ? -50.926 19.097 112.465 1.00 8.46 98 THR A CA 1
ATOM 729 C C . THR A 1 97 ? -50.791 17.700 113.060 1.00 8.02 98 THR A C 1
ATOM 730 O O . THR A 1 97 ? -51.510 17.364 113.998 1.00 9.26 98 THR A O 1
ATOM 734 N N . ASN A 1 98 ? -49.918 16.871 112.485 1.00 7.37 99 ASN A N 1
ATOM 735 C CA . ASN A 1 98 ? -49.713 15.514 112.979 1.00 6.94 99 ASN A CA 1
ATOM 736 C C . ASN A 1 98 ? -48.652 15.572 114.089 1.00 7.12 99 ASN A C 1
ATOM 737 O O . ASN A 1 98 ? -47.480 15.827 113.798 1.00 6.23 99 ASN A O 1
ATOM 742 N N . PRO A 1 99 ? -48.981 15.287 115.357 1.00 6.64 100 PRO A N 1
ATOM 743 C CA . PRO A 1 99 ? -47.947 15.302 116.414 1.00 6.16 100 PRO A CA 1
ATOM 744 C C . PRO A 1 99 ? -46.805 14.324 116.138 1.00 5.86 100 PRO A C 1
ATOM 745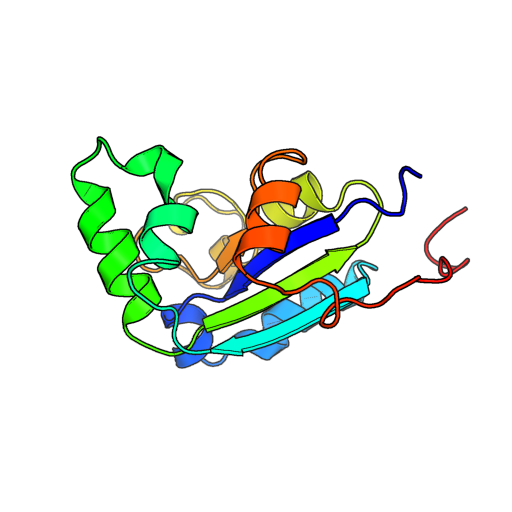 O O . PRO A 1 99 ? -45.681 14.578 116.567 1.00 6.46 100 PRO A O 1
ATOM 749 N N . LEU A 1 100 ? -47.072 13.215 115.456 1.00 5.87 101 LEU A N 1
ATOM 750 C CA . LEU A 1 100 ? -46.021 12.251 115.175 1.00 6.41 101 LEU A CA 1
ATOM 751 C C . LEU A 1 100 ? -45.001 12.781 114.198 1.00 6.90 101 LEU A C 1
ATOM 752 O O . LEU A 1 100 ? -43.865 12.282 114.182 1.00 6.93 101 LEU A O 1
ATOM 757 N N . ALA A 1 101 ? -45.386 13.750 113.350 1.00 6.18 102 ALA A N 1
ATOM 758 C CA . ALA A 1 101 ? -44.465 14.386 112.403 1.00 7.02 102 ALA A CA 1
ATOM 759 C C . ALA A 1 101 ? -43.873 15.646 112.978 1.00 7.29 102 ALA A C 1
ATOM 760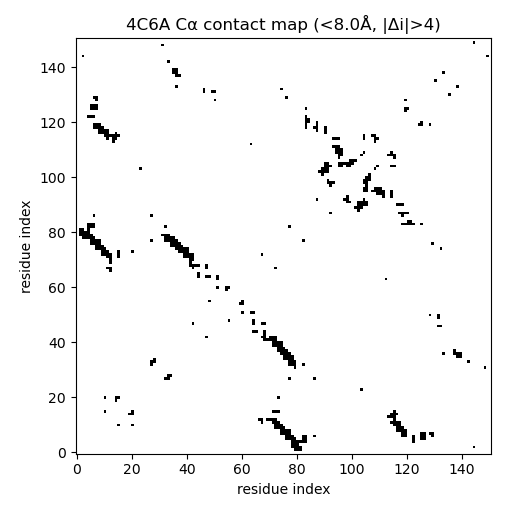 O O . ALA A 1 101 ? -43.060 16.316 112.288 1.00 8.75 102 ALA A O 1
ATOM 762 N N . SER A 1 102 ? -44.255 16.045 114.180 1.00 6.72 103 SER A N 1
ATOM 763 C CA . SER A 1 102 ? -43.733 17.262 114.790 1.00 6.90 103 SER A CA 1
ATOM 764 C C . SER A 1 102 ? -42.365 16.994 115.383 1.00 7.82 103 SER A C 1
ATOM 765 O O . SER A 1 102 ? -42.140 15.940 115.987 1.00 7.25 103 SER A O 1
ATOM 768 N N . ALA A 1 103 ? -41.443 17.936 115.154 1.00 7.29 104 ALA A N 1
ATOM 769 C CA . ALA A 1 103 ? -40.079 17.706 115.567 1.00 7.78 104 ALA A CA 1
ATOM 770 C C . ALA A 1 103 ? -39.901 17.708 117.075 1.00 6.56 104 ALA A C 1
ATOM 771 O O . ALA A 1 103 ? -40.561 18.473 117.773 1.00 6.05 104 ALA A O 1
ATOM 773 N N . PRO A 1 104 ? -38.992 16.882 117.599 1.00 6.76 105 PRO A N 1
ATOM 774 C CA . PRO A 1 104 ? -38.647 17.010 119.013 1.00 7.18 105 PRO A CA 1
ATOM 775 C C . PRO A 1 104 ? -38.244 18.459 119.276 1.00 7.39 105 PRO A C 1
ATOM 776 O O . PRO A 1 104 ? -37.598 19.112 118.439 1.00 7.75 105 PRO A O 1
ATOM 780 N N . GLY A 1 105 ? -38.652 18.960 120.429 1.00 6.48 106 GLY A N 1
ATOM 781 C CA . GLY A 1 105 ? -38.448 20.355 120.786 1.00 7.32 106 GLY A CA 1
ATOM 782 C C . GLY A 1 105 ? -39.724 21.153 120.686 1.00 7.37 106 GLY A C 1
ATOM 783 O O . GLY A 1 105 ? -39.912 22.144 121.407 1.00 7.14 106 GLY A O 1
ATOM 784 N N . SER A 1 106 ? -40.629 20.770 119.763 1.00 6.47 107 SER A N 1
ATOM 785 C CA . SER A 1 106 ? -41.916 21.437 119.658 1.00 5.77 107 SER A CA 1
ATOM 786 C C . SER A 1 106 ? -42.876 20.832 120.689 1.00 6.43 107 SER A C 1
ATOM 787 O O . SER A 1 106 ? -42.645 19.716 121.181 1.00 6.52 107 SER A O 1
ATOM 790 N N . ILE A 1 107 ? -43.991 21.524 120.976 1.00 6.01 108 ILE A N 1
ATOM 791 C CA . ILE A 1 107 ? -44.913 21.022 121.989 1.00 5.49 108 ILE A CA 1
ATOM 792 C C . ILE A 1 107 ? -45.534 19.708 121.554 1.00 6.38 108 ILE A C 1
ATOM 793 O O . ILE A 1 107 ? -45.511 18.720 122.302 1.00 6.29 108 ILE A O 1
ATOM 798 N N . ARG A 1 108 ? -46.091 19.653 120.327 1.00 5.41 109 ARG A N 1
ATOM 799 C CA . ARG A 1 108 ? -46.675 18.403 119.849 1.00 5.58 109 ARG A CA 1
ATOM 800 C C . ARG A 1 108 ? -45.596 17.357 119.632 1.00 6.36 109 ARG A C 1
ATOM 801 O O . ARG A 1 108 ? -45.842 16.160 119.863 1.00 6.68 109 ARG A O 1
ATOM 809 N N . GLY A 1 109 ? -44.406 17.766 119.197 1.00 5.40 110 GLY A N 1
ATOM 810 C CA . GLY A 1 109 ? -43.333 16.815 119.001 1.00 6.39 110 GLY A CA 1
ATOM 811 C C . GLY A 1 109 ? -42.910 16.146 120.298 1.00 5.86 110 GLY A C 1
ATOM 812 O O . GLY A 1 109 ? -42.600 14.940 120.313 1.00 6.98 110 GLY A O 1
ATOM 813 N N . ASP A 1 110 ? -42.916 16.899 121.399 1.00 6.29 111 ASP A N 1
ATOM 814 C CA . ASP A 1 110 ? -42.506 16.347 122.680 1.00 5.58 111 ASP A CA 1
ATOM 815 C C . ASP A 1 110 ? -43.610 15.588 123.384 1.00 5.73 111 ASP A C 1
ATOM 816 O O . ASP A 1 110 ? -43.289 14.700 124.188 1.00 6.44 111 ASP A O 1
ATOM 821 N N . PHE A 1 111 ? -44.884 15.928 123.147 1.00 5.65 112 PHE A N 1
ATOM 822 C CA . PHE A 1 111 ? -45.963 15.443 123.982 1.00 5.59 112 PHE A CA 1
ATOM 823 C C . PHE A 1 111 ? -47.103 14.745 123.322 1.00 5.49 112 PHE A C 1
ATOM 824 O O . PHE A 1 111 ? -47.934 14.209 124.066 1.00 6.75 112 PHE A O 1
ATOM 832 N N . GLY A 1 112 ? -47.225 14.731 122.003 1.00 6.06 113 GLY A N 1
ATOM 833 C CA . GLY A 1 112 ? -48.435 14.179 121.402 1.00 6.85 113 GLY A CA 1
ATOM 834 C C . GLY A 1 112 ? -48.232 13.084 120.394 1.00 6.99 113 GLY A C 1
ATOM 835 O O . GLY A 1 112 ? -47.154 12.960 119.791 1.00 6.69 113 GLY A O 1
ATOM 836 N N . VAL A 1 113 ? -49.293 12.340 120.155 1.00 6.38 114 VAL A N 1
ATOM 837 C CA . VAL A 1 113 ? -49.276 11.238 119.202 1.00 7.00 114 VAL A CA 1
ATOM 838 C C . VAL A 1 113 ? -50.457 11.204 118.232 1.00 7.36 114 VAL A C 1
ATOM 839 O O . VAL A 1 113 ? -50.407 10.446 117.258 1.00 8.70 114 VAL A O 1
ATOM 843 N N . ASP A 1 114 ? -51.560 11.922 118.529 1.00 6.67 115 ASP A N 1
ATOM 844 C CA . ASP A 1 114 ? -52.785 11.770 117.754 1.00 6.66 115 ASP A CA 1
ATOM 845 C C . ASP A 1 114 ? -53.280 13.120 117.303 1.00 7.39 115 ASP A C 1
ATOM 846 O O . ASP A 1 114 ? -53.329 14.059 118.085 1.00 7.98 115 ASP A O 1
ATOM 851 N N . VAL A 1 115 ? -53.644 13.223 116.015 1.00 7.78 116 VAL A N 1
ATOM 852 C CA . VAL A 1 115 ? -54.177 14.460 115.449 1.00 8.71 116 VAL A CA 1
ATOM 853 C C . VAL A 1 115 ? -55.358 15.011 116.272 1.00 9.31 116 VAL A C 1
ATOM 854 O O . VAL A 1 115 ? -55.494 16.226 116.401 1.00 11.25 116 VAL A O 1
ATOM 858 N N . GLY A 1 116 ? -56.210 14.115 116.795 1.00 8.72 117 GLY A N 1
ATOM 859 C CA . GLY A 1 116 ? -57.387 14.510 117.570 1.00 10.26 117 GLY A CA 1
ATOM 860 C C . GLY A 1 116 ? -57.091 14.820 119.019 1.00 10.16 117 GLY A C 1
ATOM 861 O O . GLY A 1 116 ? -57.994 15.263 119.731 1.00 10.43 117 GLY A O 1
ATOM 862 N N . ARG A 1 117 ? -55.847 14.602 119.495 1.00 7.53 118 ARG A N 1
ATOM 863 C CA . ARG A 1 117 ? -55.432 14.928 120.860 1.00 6.20 118 ARG A CA 1
ATOM 864 C C . ARG A 1 117 ? -54.122 15.673 120.732 1.00 7.24 118 ARG A C 1
ATOM 865 O O . ARG A 1 117 ? -53.052 15.171 121.096 1.00 7.66 118 ARG A O 1
ATOM 873 N N . ASN A 1 118 ? -54.233 16.864 120.163 1.00 7.12 119 ASN A N 1
ATOM 874 C CA . ASN A 1 118 ? -53.088 17.645 119.731 1.00 7.62 119 ASN A CA 1
ATOM 875 C C . ASN A 1 118 ? -52.662 18.748 120.674 1.00 6.27 119 ASN A C 1
ATOM 876 O O . ASN A 1 118 ? -51.856 19.616 120.270 1.00 6.96 119 ASN A O 1
ATOM 881 N N . ILE A 1 119 ? -53.198 18.724 121.899 1.00 6.18 120 ILE A N 1
ATOM 882 C CA . ILE A 1 119 ? -52.761 19.488 123.060 1.00 6.25 120 ILE A CA 1
ATOM 883 C C . ILE A 1 119 ? -53.097 20.967 123.054 1.00 6.64 120 ILE A C 1
ATOM 884 O O . ILE A 1 119 ? -53.622 21.485 124.061 1.00 7.20 120 ILE A O 1
ATOM 889 N N . ILE A 1 120 ? -52.758 21.668 121.977 1.00 6.77 121 ILE A N 1
ATOM 890 C CA . ILE A 1 120 ? -52.833 23.130 121.909 1.00 6.65 121 ILE A CA 1
ATOM 891 C C . ILE A 1 120 ? -53.023 23.537 120.478 1.00 8.49 121 ILE A C 1
ATOM 892 O O . ILE A 1 120 ? -52.484 22.866 119.587 1.00 9.56 121 ILE A O 1
ATOM 897 N N . GLY A 1 121 ? -53.763 24.626 120.255 1.00 7.44 122 GLY A N 1
ATOM 898 C CA . GLY A 1 121 ? -53.905 25.250 118.939 1.00 8.43 122 GLY A CA 1
ATOM 899 C C . GLY A 1 121 ? -53.594 26.719 119.024 1.00 7.93 122 GLY A C 1
ATOM 900 O O . GLY A 1 121 ? -53.886 27.345 120.035 1.00 9.18 122 GLY A O 1
ATOM 901 N N . GLY A 1 122 ? -52.987 27.266 117.987 1.00 8.01 123 GLY A N 1
ATOM 902 C CA . GLY A 1 122 ? -52.688 28.689 117.894 1.00 8.28 123 GLY A CA 1
ATOM 903 C C . GLY A 1 122 ? -53.236 29.277 116.619 1.00 7.45 123 GLY A C 1
ATOM 904 O O . GLY A 1 122 ? -53.416 28.572 115.628 1.00 8.71 123 GLY A O 1
ATOM 905 N N . SER A 1 123 ? -53.435 30.577 116.601 1.00 7.38 124 SER A N 1
ATOM 906 C CA . SER A 1 123 ? -53.957 31.238 115.413 1.00 7.05 124 SER A CA 1
ATOM 907 C C . SER A 1 123 ? -53.058 31.000 114.216 1.00 7.81 124 SER A C 1
ATOM 908 O O . SER A 1 123 ? -51.830 31.031 114.346 1.00 8.52 124 SER A O 1
ATOM 911 N N . ASP A 1 124 ? -53.662 30.898 113.031 1.00 8.47 125 ASP A N 1
ATOM 912 C CA . ASP A 1 124 ? -52.838 30.639 111.852 1.00 10.43 125 ASP A CA 1
ATOM 913 C C . ASP A 1 124 ? -52.375 31.888 111.155 1.00 11.58 125 ASP A C 1
ATOM 914 O O . ASP A 1 124 ? -51.459 31.775 110.325 1.00 14.20 125 ASP A O 1
ATOM 919 N N . SER A 1 125 ? -52.921 33.052 111.462 1.00 8.64 126 SER A N 1
ATOM 920 C CA . SER A 1 125 ? -52.581 34.300 110.781 1.00 8.19 126 SER A CA 1
ATOM 921 C C . SER A 1 125 ? -52.907 35.458 111.702 1.00 8.73 126 SER A C 1
ATOM 922 O O . SER A 1 125 ? -53.668 35.284 112.671 1.00 8.33 126 SER A O 1
ATOM 925 N N . VAL A 1 126 ? -52.411 36.631 111.377 1.00 8.77 127 VAL A N 1
ATOM 926 C CA . VAL A 1 126 ? -52.741 37.809 112.160 1.00 8.60 127 VAL A CA 1
ATOM 927 C C . VAL A 1 126 ? -54.264 38.076 112.123 1.00 9.73 127 VAL A C 1
ATOM 928 O O . VAL A 1 126 ? -54.859 38.442 113.147 1.00 9.82 127 VAL A O 1
ATOM 932 N N . GLU A 1 127 ? -54.876 37.956 110.936 1.00 10.06 128 GLU A N 1
ATOM 933 C CA . GLU A 1 127 ? -56.308 38.193 110.814 1.00 11.05 128 GLU A CA 1
ATOM 934 C C . GLU A 1 127 ? -57.091 37.201 111.681 1.00 10.35 128 GLU A C 1
ATOM 935 O O . GLU A 1 127 ? -58.018 37.618 112.390 1.00 10.51 128 GLU A O 1
ATOM 941 N N . SER A 1 128 ? -56.731 35.932 111.630 1.00 9.06 129 SER A N 1
ATOM 942 C CA A SER A 1 128 ? -57.423 34.938 112.458 0.90 8.84 129 SER A CA 1
ATOM 943 C CA B SER A 1 128 ? -57.323 34.938 112.458 0.10 8.84 129 SER A CA 1
ATOM 944 C C . SER A 1 128 ? -57.170 35.189 113.933 1.00 8.90 129 SER A C 1
ATOM 945 O O . SER A 1 128 ? -58.074 34.999 114.753 1.00 8.83 129 SER A O 1
ATOM 950 N N . ALA A 1 129 ? -55.955 35.605 114.294 1.00 7.39 130 ALA A N 1
ATOM 951 C CA . ALA A 1 129 ? -55.649 35.907 115.693 1.00 7.61 130 ALA A CA 1
ATOM 952 C C . ALA A 1 129 ? -56.531 37.032 116.207 1.00 7.11 130 ALA A C 1
ATOM 953 O O . ALA A 1 129 ? -57.109 36.936 117.284 1.00 8.14 130 ALA A O 1
ATOM 955 N N . ASN A 1 130 ? -56.685 38.106 115.428 1.00 7.77 131 ASN A N 1
ATOM 956 C CA . ASN A 1 130 ? -57.523 39.199 115.893 1.00 8.38 131 ASN A CA 1
ATOM 957 C C . ASN A 1 130 ? -58.955 38.747 116.085 1.00 9.22 131 ASN A C 1
ATOM 958 O O . ASN A 1 130 ? -59.602 39.121 117.048 1.00 8.61 131 ASN A O 1
ATOM 963 N N . ARG A 1 131 ? -59.457 37.910 115.153 1.00 8.01 132 ARG A N 1
ATOM 964 C CA . ARG A 1 131 ? -60.805 37.402 115.260 1.00 7.89 132 ARG A CA 1
ATOM 965 C C . ARG A 1 131 ? -60.941 36.521 116.514 1.00 8.28 132 ARG A C 1
ATOM 966 O O . ARG A 1 131 ? -61.920 36.624 117.274 1.00 8.82 132 ARG A O 1
ATOM 974 N N . GLU A 1 132 ? -60.010 35.622 116.709 1.00 7.70 133 GLU A N 1
ATOM 975 C CA . GLU A 1 132 ? -60.064 34.682 117.832 1.00 6.76 133 GLU A CA 1
ATOM 976 C C . GLU A 1 132 ? -59.933 35.398 119.190 1.00 7.34 133 GLU A C 1
ATOM 977 O O . GLU A 1 132 ? -60.640 35.058 120.149 1.00 7.78 133 GLU A O 1
ATOM 983 N N . ILE A 1 133 ? -59.048 36.394 119.264 1.00 7.20 134 ILE A N 1
ATOM 984 C CA . ILE A 1 133 ? -58.897 37.126 120.506 1.00 7.31 134 ILE A CA 1
ATOM 985 C C . ILE A 1 133 ? -60.217 37.797 120.861 1.00 9.24 134 ILE A C 1
ATOM 986 O O . ILE A 1 133 ? -60.636 37.730 122.024 1.00 9.68 134 ILE A O 1
ATOM 991 N N . ALA A 1 134 ? -60.894 38.399 119.876 1.00 9.09 135 ALA A N 1
ATOM 992 C CA . ALA A 1 134 ? -62.165 39.079 120.140 1.00 9.70 135 ALA A CA 1
ATOM 993 C C . ALA A 1 134 ? -63.272 38.084 120.482 1.00 11.19 135 ALA A C 1
ATOM 994 O O . ALA A 1 134 ? -64.204 38.436 121.208 1.00 11.97 135 ALA A O 1
ATOM 996 N N . LEU A 1 135 ? -63.180 36.848 119.985 1.00 8.92 136 LEU A N 1
ATOM 997 C CA . LEU A 1 135 ? -64.166 35.829 120.257 1.00 9.39 136 LEU A CA 1
ATOM 998 C C . LEU A 1 135 ? -64.037 35.302 121.682 1.00 9.82 136 LEU A C 1
ATOM 999 O O . LEU A 1 135 ? -65.037 35.120 122.389 1.00 10.28 136 LEU A O 1
ATOM 1004 N N . TRP A 1 136 ? -62.805 35.046 122.130 1.00 8.18 137 TRP A N 1
ATOM 1005 C CA . TRP A 1 136 ? -62.573 34.409 123.399 1.00 8.03 137 TRP A CA 1
ATOM 1006 C C . TRP A 1 136 ? -62.438 35.354 124.577 1.00 8.43 137 TRP A C 1
ATOM 1007 O O . TRP A 1 136 ? -62.674 34.918 125.700 1.00 9.80 137 TRP A O 1
ATOM 1018 N N . PHE A 1 137 ? -62.031 36.600 124.347 1.00 7.91 138 PHE A N 1
ATOM 1019 C CA . PHE A 1 137 ? -61.767 37.573 125.392 1.00 8.20 138 PHE A CA 1
ATOM 1020 C C . PHE A 1 137 ? -62.525 38.858 125.161 1.00 10.79 138 PHE A C 1
ATOM 1021 O O . PHE A 1 137 ? -62.511 39.403 124.040 1.00 13.16 138 PHE A O 1
ATOM 1029 N N . LYS A 1 138 ? -63.026 39.435 126.253 1.00 9.99 139 LYS A N 1
ATOM 1030 C CA . LYS A 1 138 ? -63.574 40.774 126.221 1.00 10.17 139 LYS A CA 1
ATOM 1031 C C . LYS A 1 138 ? -62.361 41.698 126.308 1.00 11.08 139 LYS A C 1
ATOM 1032 O O . LYS A 1 138 ? -61.345 41.365 126.923 1.00 9.65 139 LYS A O 1
ATOM 1038 N N . PRO A 1 139 ? -62.467 42.907 125.738 1.00 11.32 140 PRO A N 1
ATOM 1039 C CA . PRO A 1 139 ? -61.319 43.820 125.757 1.00 11.70 140 PRO A CA 1
ATOM 1040 C C . PRO A 1 139 ? -60.782 44.125 127.155 1.00 11.70 140 PRO A C 1
ATOM 1041 O O . PRO A 1 139 ? -59.574 44.294 127.333 1.00 10.73 140 PRO A O 1
ATOM 1045 N N . GLU A 1 140 ? -61.667 44.148 128.159 1.00 11.74 141 GLU A N 1
ATOM 1046 C CA . GLU A 1 140 ? -61.271 44.444 129.534 1.00 12.10 141 GLU A CA 1
ATOM 1047 C C . GLU A 1 140 ? -60.471 43.331 130.173 1.00 11.16 141 GLU A C 1
ATOM 1048 O O . GLU A 1 140 ? -59.882 43.550 131.240 1.00 13.50 141 GLU A O 1
ATOM 1054 N N . GLU A 1 141 ? -60.566 42.163 129.529 1.00 9.77 142 GLU A N 1
ATOM 1055 C CA A GLU A 1 141 ? -59.632 41.037 130.050 0.90 8.15 142 GLU A CA 1
ATOM 1056 C CA B GLU A 1 141 ? -59.712 41.102 130.010 0.10 8.15 142 GLU A CA 1
ATOM 1057 C C . GLU A 1 141 ? -58.135 41.031 129.528 1.00 9.00 142 GLU A C 1
ATOM 1058 O O . GLU A 1 141 ? -57.318 40.097 129.816 1.00 10.02 142 GLU A O 1
ATOM 1069 N N . LEU A 1 142 ? -57.868 42.062 128.666 1.00 8.09 143 LEU A N 1
ATOM 1070 C CA . LEU A 1 142 ? -56.543 42.103 128.056 1.00 7.56 143 LEU A CA 1
ATOM 1071 C C . LEU A 1 142 ? -55.719 43.215 128.634 1.00 8.52 143 LEU A C 1
ATOM 1072 O O . LEU A 1 142 ? -56.251 44.290 128.947 1.00 9.79 143 LEU A O 1
ATOM 1077 N N . LEU A 1 143 ? -54.431 42.982 128.795 1.00 7.21 144 LEU A N 1
ATOM 1078 C CA . LEU A 1 143 ? -53.565 44.047 129.284 1.00 7.79 144 LEU A CA 1
ATOM 1079 C C . LEU A 1 143 ? -53.555 45.185 128.281 1.00 9.55 144 LEU A C 1
ATOM 1080 O O . LEU A 1 143 ? -53.484 44.979 127.055 1.00 8.73 144 LEU A O 1
ATOM 1085 N N . THR A 1 144 ? -53.559 46.415 128.784 1.00 9.28 145 THR A N 1
ATOM 1086 C CA . THR A 1 144 ? -53.635 47.568 127.878 1.00 10.16 145 THR A CA 1
ATOM 1087 C C . THR A 1 144 ? -52.366 47.758 127.099 1.00 14.60 145 THR A C 1
ATOM 1088 O O . THR A 1 144 ? -52.416 47.932 125.883 1.00 15.36 145 THR A O 1
ATOM 1092 N N . GLU A 1 145 ? -51.231 47.706 127.781 1.00 13.40 146 GLU A N 1
ATOM 1093 C CA . GLU A 1 145 ? -49.959 47.979 127.152 1.00 15.19 146 GLU A CA 1
ATOM 1094 C C . GLU A 1 145 ? -48.834 47.245 127.841 1.00 18.04 146 GLU A C 1
ATOM 1095 O O . GLU A 1 145 ? -48.762 47.166 129.081 1.00 19.07 146 GLU A O 1
ATOM 1101 N N . VAL A 1 146 ? -47.966 46.702 127.007 1.00 15.36 147 VAL A N 1
ATOM 1102 C CA . VAL A 1 146 ? -46.760 46.045 127.439 1.00 14.87 147 VAL A CA 1
ATOM 1103 C C . VAL A 1 146 ? -45.612 46.984 127.089 1.00 18.95 147 VAL A C 1
ATOM 1104 O O . VAL A 1 146 ? -45.426 47.349 125.917 1.00 20.48 147 VAL A O 1
ATOM 1108 N N . LYS A 1 147 ? -44.975 47.453 128.107 1.00 15.92 148 LYS A N 1
ATOM 1109 C CA A LYS A 1 147 ? -43.589 48.084 127.850 0.90 16.08 148 LYS A CA 1
ATOM 1110 C CA B LYS A 1 147 ? -43.682 48.104 127.781 0.10 16.08 148 LYS A CA 1
ATOM 1111 C C . LYS A 1 147 ? -42.459 47.030 127.294 1.00 17.19 148 LYS A C 1
ATOM 1112 O O . LYS A 1 147 ? -42.281 45.896 127.875 1.00 15.00 148 LYS A O 1
ATOM 1123 N N . PRO A 1 148 ? -41.934 47.293 126.095 1.00 16.15 149 PRO A N 1
ATOM 1124 C CA . PRO A 1 148 ? -41.007 46.287 125.545 1.00 16.40 149 PRO A CA 1
ATOM 1125 C C . PRO A 1 148 ? -39.794 46.059 126.435 1.00 18.28 149 PRO A C 1
ATOM 1126 O O . PRO A 1 148 ? -39.189 47.013 126.938 1.00 18.21 149 PRO A O 1
ATOM 1130 N N . ASN A 1 149 ? -39.468 44.796 126.678 1.00 14.09 150 ASN A N 1
ATOM 1131 C CA . ASN A 1 149 ? -38.325 44.508 127.514 1.00 12.40 150 ASN A CA 1
ATOM 1132 C C . ASN A 1 149 ? -37.052 44.826 126.678 1.00 11.85 150 ASN A C 1
ATOM 1133 O O . ASN A 1 149 ? -36.876 44.206 125.621 1.00 11.37 150 ASN A O 1
ATOM 1138 N N . PRO A 1 150 ? -36.144 45.731 127.116 1.00 11.12 151 PRO A N 1
ATOM 1139 C CA . PRO A 1 150 ? -34.934 46.028 126.322 1.00 11.80 151 PRO A CA 1
ATOM 1140 C C . PRO A 1 150 ? -33.962 44.865 126.182 1.00 12.68 151 PRO A C 1
ATOM 1141 O O . PRO A 1 150 ? -33.071 44.937 125.341 1.00 12.60 151 PRO A O 1
ATOM 1145 N N . ASN A 1 151 ? -34.113 43.812 127.012 1.00 9.60 152 ASN A N 1
ATOM 1146 C CA . ASN A 1 151 ? -33.273 42.646 126.846 1.00 8.51 152 ASN A CA 1
ATOM 1147 C C . ASN A 1 151 ? -33.779 41.792 125.707 1.00 9.38 152 ASN A C 1
ATOM 1148 O O . ASN A 1 151 ? -33.024 40.939 125.226 1.00 9.78 152 ASN A O 1
ATOM 1153 N N . LEU A 1 152 ? -35.049 41.937 125.324 1.00 8.36 153 LEU A N 1
ATOM 1154 C CA . LEU A 1 152 ? -35.622 41.139 124.242 1.00 8.27 153 LEU A CA 1
ATOM 1155 C C . LEU A 1 152 ? -35.648 41.866 122.925 1.00 7.69 153 LEU A C 1
ATOM 1156 O O . LEU A 1 152 ? -35.559 41.222 121.865 1.00 7.51 153 LEU A O 1
ATOM 1161 N N . TYR A 1 153 ? -35.835 43.191 122.971 1.00 8.36 154 TYR A N 1
ATOM 1162 C CA . TYR A 1 153 ? -36.023 43.985 121.777 1.00 8.27 154 TYR A CA 1
ATOM 1163 C C . TYR A 1 153 ? -34.996 45.093 121.666 1.00 10.07 154 TYR A C 1
ATOM 1164 O O . TYR A 1 153 ? -34.750 45.828 122.636 1.00 11.11 154 TYR A O 1
ATOM 1173 N N . GLU A 1 154 ? -34.486 45.284 120.479 1.00 9.25 155 GLU A N 1
ATOM 1174 C CA . GLU A 1 154 ? -33.560 46.388 120.200 1.00 12.86 155 GLU A CA 1
ATOM 1175 C C . GLU A 1 154 ? -34.326 47.704 120.132 1.00 17.94 155 GLU A C 1
ATOM 1176 O O . GLU A 1 154 ? -33.736 48.736 120.532 1.00 23.92 155 GLU A O 1
#

Foldseek 3Di:
DQFFQKKKKKQAPLLVVVPNPVVLVVVCVVLQWAWFFKDKDQDDLVLLCVLQVVCVVPPCSVVSSCRRNVDIMIMTMITGHPCQVVLDLLLADLALCNGDPNHVSVPDHGHSSSSRMDMANDSVSRVVSCVSPDDPVRTHPDDDHDVVNPD

B-factor: mean 15.18, std 13.1, range [4.94, 144.06]

Secondary structure (DSSP, 8-state):
-GGG-EEEEEE-HHHHHTT-HHHHHHHHHHHT-EEEEEEEE---HHHHHHHTGGGTTSTTHHHHHHHHTSS-EEEEEEESTTHHHHHHHHH--SSGGGSPBTBHHHHH--BTTB--EEE-SSHHHHHHHHHHH--GGGS-S--PPPTTT--

Solvent-accessible surface area: 8294 Å² total; per-residue (Å²): 182,99,27,72,42,51,0,2,0,3,0,16,9,13,0,26,92,126,62,16,34,49,71,0,26,28,48,0,105,169,109,14,16,55,53,2,5,84,56,110,50,89,5,88,136,118,19,0,68,38,23,21,30,123,49,123,128,150,135,108,30,39,47,40,7,73,41,0,36,78,12,56,0,11,0,0,0,0,8,1,105,31,0,7,74,23,0,110,144,35,4,21,79,96,62,2,130,73,10,65,124,57,12,0,24,25,63,54,9,110,74,80,37,119,19,0,0,22,12,1,78,45,76,136,23,0,88,96,14,15,79,58,8,6,133,110,138,64,33,96,138,131,22,185,71,66,118,135,94,38,236

GO terms:
  GO:0005524 ATP binding (F, IDA)
  GO:0005737 cytoplasm (C, IDA)
  GO:0005840 ribosome (C, IDA)
  GO:0005856 cytoskeleton (C, IDA)
  GO:0005886 plasma membrane (C, IDA)
  GO:0015629 actin cytoskeleton (C, IDA)
  GO:0030141 secretory granule (C, IDA)
  GO:0004550 nucleoside diphosphate kinase activity (F, IDA)
  GO:0030036 actin cytoskeleton organization (P, IDA)
  GO:0006187 dGTP biosynthetic process from dGDP (P, IDA)
  GO:0006414 translational elongation (P, IDA)
  GO:0009142 nucleoside triphosphate biosynthetic process (P, IDA)
  GO:0045335 phagocytic vesicle (C, HDA)
  GO:0045920 negative regulation of exocytosis (P, IMP)
  GO:0019954 asexual reproduction (P, IMP)
  GO:0048550 negative regulation of pinocytosis (P, IMP)
  GO:0050765 negative regulation of phagocytosis (P, IMP)
  GO:0007186 G protein-coupled receptor signaling pathway (P, IMP)